Protein AF-A0A2W5ZCF9-F1 (afdb_monomer_lite)

Structure (mmCIF, N/CA/C/O backbone):
data_AF-A0A2W5ZCF9-F1
#
_entry.id   AF-A0A2W5ZCF9-F1
#
loop_
_atom_site.group_PDB
_atom_site.id
_atom_site.type_symbol
_atom_site.label_atom_id
_atom_site.label_alt_id
_atom_site.label_comp_id
_atom_site.label_asym_id
_atom_site.label_entity_id
_atom_site.label_seq_id
_atom_site.pdbx_PDB_ins_code
_atom_site.Cartn_x
_atom_site.Cartn_y
_atom_site.Cartn_z
_atom_site.occupancy
_atom_site.B_iso_or_equiv
_atom_site.auth_seq_id
_atom_site.auth_comp_id
_atom_site.auth_asym_id
_atom_site.auth_atom_id
_atom_site.pdbx_PDB_model_num
ATOM 1 N N . MET A 1 1 ? -7.898 9.715 6.478 1.00 77.88 1 MET A N 1
ATOM 2 C CA . MET A 1 1 ? -7.622 8.980 5.228 1.00 77.88 1 MET A CA 1
ATOM 3 C C . MET A 1 1 ? -8.158 9.761 4.043 1.00 77.88 1 MET A C 1
ATOM 5 O O . MET A 1 1 ? -9.211 10.372 4.152 1.00 77.88 1 MET A O 1
ATOM 9 N N . GLU A 1 2 ? -7.450 9.722 2.915 1.00 87.75 2 GLU A N 1
ATOM 10 C CA . GLU A 1 2 ? -7.856 10.326 1.639 1.00 87.75 2 GLU A CA 1
ATOM 11 C C . GLU A 1 2 ? -8.157 9.251 0.582 1.00 87.75 2 GLU A C 1
ATOM 13 O O . GLU A 1 2 ? -7.558 8.176 0.590 1.00 87.75 2 GLU A O 1
ATOM 18 N N . ILE A 1 3 ? -8.986 9.556 -0.427 1.00 89.81 3 ILE A N 1
ATOM 19 C CA . ILE A 1 3 ? -9.261 8.630 -1.556 1.00 89.81 3 ILE A CA 1
ATOM 20 C C . ILE A 1 3 ? -7.965 8.200 -2.264 1.00 89.81 3 ILE A C 1
ATOM 22 O O . ILE A 1 3 ? -7.853 7.100 -2.808 1.00 89.81 3 ILE A O 1
ATOM 26 N N . ARG A 1 4 ? -6.947 9.065 -2.262 1.00 89.50 4 ARG A N 1
ATOM 27 C CA . ARG A 1 4 ? -5.640 8.747 -2.840 1.00 89.50 4 ARG A CA 1
ATOM 28 C C . ARG A 1 4 ? -4.928 7.618 -2.090 1.00 89.50 4 ARG A C 1
ATOM 30 O O . ARG A 1 4 ? -4.197 6.864 -2.724 1.00 89.50 4 ARG A O 1
ATOM 37 N N . ASP A 1 5 ? -5.168 7.472 -0.792 1.00 92.00 5 ASP A N 1
ATOM 38 C CA . ASP A 1 5 ? -4.589 6.402 0.017 1.00 92.00 5 ASP A CA 1
ATOM 39 C C . ASP A 1 5 ? -5.100 5.038 -0.475 1.00 92.00 5 ASP A C 1
ATOM 41 O O . ASP A 1 5 ? -4.306 4.123 -0.702 1.00 92.00 5 ASP A O 1
ATOM 45 N N . LEU A 1 6 ? -6.403 4.939 -0.776 1.00 91.44 6 LEU A N 1
ATOM 46 C CA . LEU A 1 6 ? -7.024 3.726 -1.327 1.00 91.44 6 LEU A CA 1
ATOM 47 C C . LEU A 1 6 ? -6.432 3.317 -2.674 1.00 91.44 6 LEU A C 1
ATOM 49 O O . LEU A 1 6 ? -6.289 2.130 -2.949 1.00 91.44 6 LEU A O 1
ATOM 53 N N . ARG A 1 7 ? -6.055 4.286 -3.516 1.00 93.38 7 ARG A N 1
ATOM 54 C CA . ARG A 1 7 ? -5.415 3.995 -4.809 1.00 93.38 7 ARG A CA 1
ATOM 55 C C . ARG A 1 7 ? -4.049 3.342 -4.627 1.00 93.38 7 ARG A C 1
ATOM 57 O O . ARG A 1 7 ? -3.709 2.427 -5.370 1.00 93.38 7 ARG A O 1
ATOM 64 N N . TYR A 1 8 ? -3.272 3.803 -3.649 1.00 93.50 8 TYR A N 1
ATOM 65 C CA . TYR A 1 8 ? -1.978 3.201 -3.336 1.00 93.50 8 TYR A CA 1
ATOM 66 C C . TYR A 1 8 ? -2.131 1.827 -2.682 1.00 93.50 8 TYR A C 1
ATOM 68 O O . TYR A 1 8 ? -1.332 0.93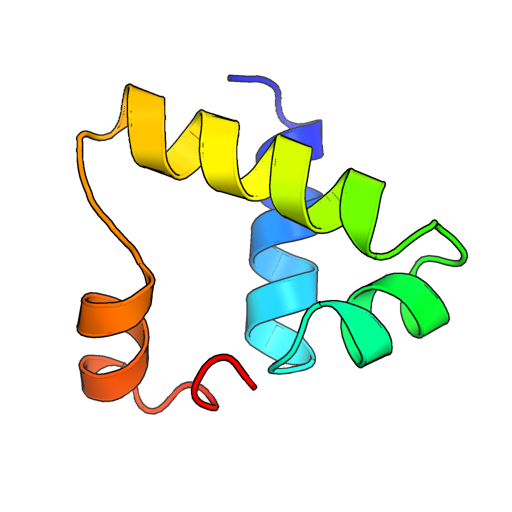5 -2.973 1.00 93.50 8 TYR A O 1
ATOM 76 N N . LEU A 1 9 ? -3.170 1.633 -1.867 1.00 90.31 9 LEU A N 1
ATOM 77 C CA . LEU A 1 9 ? -3.519 0.328 -1.310 1.00 90.31 9 LEU A CA 1
ATOM 78 C C . LEU A 1 9 ? -3.903 -0.674 -2.412 1.00 90.31 9 LEU A C 1
ATOM 80 O O . LEU A 1 9 ? -3.304 -1.742 -2.486 1.00 90.31 9 LEU A O 1
ATOM 84 N N . ASP A 1 10 ? -4.822 -0.313 -3.310 1.00 92.19 10 ASP A N 1
ATOM 85 C CA . ASP A 1 10 ? -5.261 -1.159 -4.432 1.00 92.19 10 ASP A CA 1
ATOM 86 C C . ASP A 1 10 ? -4.110 -1.502 -5.391 1.00 92.19 10 ASP A C 1
ATOM 88 O O . ASP A 1 10 ? -3.916 -2.661 -5.760 1.00 92.19 10 ASP A O 1
ATOM 92 N N . ALA A 1 11 ? -3.283 -0.517 -5.752 1.00 92.56 11 ALA A N 1
ATOM 93 C CA . ALA A 1 11 ? -2.114 -0.760 -6.593 1.00 92.56 11 ALA A CA 1
ATOM 94 C C . ALA A 1 11 ? -1.111 -1.706 -5.920 1.00 92.56 11 ALA A C 1
ATOM 96 O O . ALA A 1 11 ? -0.548 -2.587 -6.573 1.00 92.56 11 ALA A O 1
ATOM 97 N N . SER A 1 12 ? -0.918 -1.561 -4.607 1.00 90.75 12 SER A N 1
ATOM 98 C CA . SER A 1 12 ? -0.089 -2.483 -3.832 1.00 90.75 12 SER A CA 1
ATOM 99 C C . SER A 1 12 ? -0.684 -3.886 -3.817 1.00 90.75 12 SER A C 1
ATOM 101 O O . SER A 1 12 ? 0.068 -4.842 -3.971 1.00 90.75 12 SER A O 1
ATOM 103 N N . ALA A 1 13 ? -2.010 -4.010 -3.674 1.00 89.19 13 ALA A N 1
ATOM 104 C CA . ALA A 1 13 ? -2.737 -5.284 -3.673 1.00 89.19 13 ALA A CA 1
ATOM 105 C C . ALA A 1 13 ? -2.546 -6.045 -4.979 1.00 89.19 13 ALA A C 1
ATOM 107 O O . ALA A 1 13 ? -2.222 -7.231 -4.975 1.00 89.19 13 ALA A O 1
ATOM 108 N N . LYS A 1 14 ? -2.650 -5.332 -6.100 1.00 88.25 14 LYS A N 1
ATOM 109 C CA . LYS A 1 14 ? -2.475 -5.893 -7.441 1.00 88.25 14 LYS A CA 1
ATOM 110 C C . LYS A 1 14 ? -1.025 -6.258 -7.753 1.00 88.25 14 LYS A C 1
ATOM 112 O O . LYS A 1 14 ? -0.771 -7.296 -8.356 1.00 88.25 14 LYS A O 1
ATOM 117 N N . ALA A 1 15 ? -0.070 -5.409 -7.372 1.00 89.19 15 ALA A N 1
ATOM 118 C CA . ALA A 1 15 ? 1.344 -5.610 -7.699 1.00 89.19 15 ALA A CA 1
ATOM 119 C C . ALA A 1 15 ? 2.060 -6.568 -6.735 1.00 89.19 15 ALA A C 1
ATOM 121 O O . ALA A 1 15 ? 3.060 -7.197 -7.091 1.00 89.19 15 ALA A O 1
ATOM 122 N N . GLY A 1 16 ? 1.573 -6.640 -5.499 1.00 85.50 16 GLY A N 1
ATOM 123 C CA . GLY A 1 16 ? 2.051 -7.517 -4.445 1.00 85.50 16 GLY A CA 1
ATOM 124 C C . GLY A 1 16 ? 3.271 -7.099 -3.662 1.00 85.50 16 GLY A C 1
ATOM 125 O O . GLY A 1 16 ? 3.670 -7.769 -2.720 1.00 85.50 16 GLY A O 1
ATOM 126 N N . ASN A 1 17 ? 3.870 -5.984 -4.039 1.00 84.94 17 ASN A N 1
ATOM 127 C CA . ASN A 1 17 ? 4.847 -5.297 -3.222 1.00 84.94 17 ASN A CA 1
ATOM 128 C C . ASN A 1 17 ? 4.857 -3.821 -3.613 1.00 84.94 17 ASN A C 1
ATOM 130 O O . ASN A 1 17 ? 4.477 -3.442 -4.728 1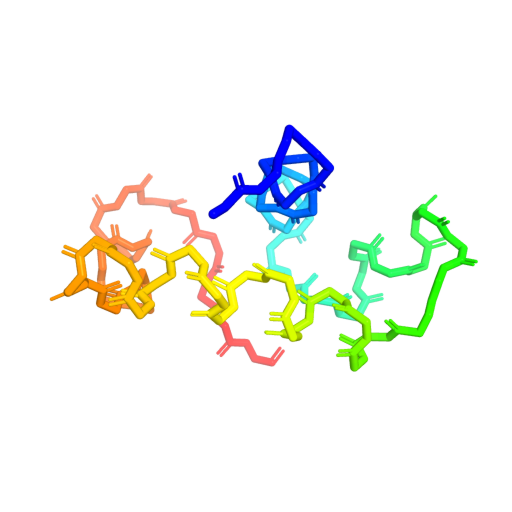.00 84.94 17 ASN A O 1
ATOM 134 N N . PHE A 1 18 ? 5.313 -2.980 -2.690 1.00 88.94 18 PHE A N 1
ATOM 135 C CA . PHE A 1 18 ? 5.312 -1.534 -2.886 1.00 88.94 18 PHE A CA 1
ATOM 136 C C . PHE A 1 18 ? 6.301 -1.094 -3.955 1.00 88.94 18 PHE A C 1
ATOM 138 O O . PHE A 1 18 ? 6.041 -0.117 -4.642 1.00 88.94 18 PHE A O 1
ATOM 145 N N . THR A 1 19 ? 7.403 -1.820 -4.145 1.00 91.00 19 THR A N 1
ATOM 146 C CA . THR A 1 19 ? 8.398 -1.501 -5.174 1.00 91.00 19 THR A CA 1
ATOM 147 C C . THR A 1 19 ? 7.804 -1.618 -6.576 1.00 91.00 19 THR A C 1
ATOM 149 O O . THR A 1 19 ? 7.972 -0.724 -7.404 1.00 91.00 19 THR A O 1
ATOM 152 N N . ARG A 1 20 ? 7.055 -2.691 -6.838 1.00 90.88 20 ARG A N 1
ATOM 153 C CA . ARG A 1 20 ? 6.389 -2.937 -8.118 1.00 90.88 20 ARG A CA 1
ATOM 154 C C . ARG A 1 20 ? 5.221 -1.976 -8.322 1.00 90.88 20 ARG A C 1
ATOM 156 O O . ARG A 1 20 ? 5.167 -1.333 -9.363 1.00 90.88 20 ARG A O 1
ATOM 163 N N . ALA A 1 21 ? 4.386 -1.766 -7.303 1.00 93.50 21 ALA A N 1
ATOM 164 C CA . ALA A 1 21 ? 3.314 -0.769 -7.361 1.00 93.50 21 ALA A CA 1
ATOM 165 C C . ALA A 1 21 ? 3.848 0.652 -7.613 1.00 93.50 21 ALA A C 1
ATOM 167 O O . ALA A 1 21 ? 3.275 1.418 -8.383 1.00 93.50 21 ALA A O 1
ATOM 168 N N . ALA A 1 22 ? 4.974 1.007 -6.992 1.00 94.81 22 ALA A N 1
ATOM 169 C CA . ALA A 1 22 ? 5.610 2.309 -7.147 1.00 94.81 22 ALA A CA 1
ATOM 170 C C . ALA A 1 22 ? 6.186 2.503 -8.547 1.00 94.81 22 ALA A C 1
ATOM 172 O O . ALA A 1 22 ? 6.073 3.594 -9.101 1.00 94.81 22 ALA A O 1
ATOM 173 N N . LYS A 1 23 ? 6.742 1.442 -9.143 1.00 95.31 23 LYS A N 1
ATOM 174 C CA . LYS A 1 23 ? 7.185 1.451 -10.538 1.00 95.31 23 LYS A CA 1
ATOM 175 C C . LYS A 1 23 ? 6.013 1.693 -11.490 1.00 95.31 23 LYS A C 1
ATOM 177 O O . LYS A 1 23 ? 6.124 2.547 -12.369 1.00 95.31 23 LYS A O 1
ATOM 182 N N . ASP A 1 24 ? 4.897 1.002 -11.278 1.00 93.62 24 ASP A N 1
ATOM 183 C CA . ASP A 1 24 ? 3.706 1.112 -12.127 1.00 93.62 24 ASP A CA 1
ATOM 184 C C . ASP A 1 24 ? 3.057 2.502 -12.013 1.00 93.62 24 ASP A C 1
ATOM 186 O O . ASP A 1 24 ? 2.666 3.101 -13.013 1.00 93.62 24 ASP A O 1
ATOM 190 N N . LEU A 1 25 ? 3.021 3.061 -10.800 1.00 93.50 25 LEU A N 1
ATOM 191 C CA . LEU A 1 25 ? 2.490 4.399 -10.522 1.00 93.50 25 LEU A CA 1
ATOM 192 C C . LEU A 1 25 ? 3.509 5.536 -10.718 1.00 93.50 25 LEU A C 1
ATOM 194 O O . LEU A 1 25 ? 3.145 6.701 -10.569 1.00 93.50 25 LEU A O 1
ATOM 198 N N . ARG A 1 26 ? 4.771 5.222 -11.046 1.00 96.06 26 ARG A N 1
ATOM 199 C CA . ARG A 1 26 ? 5.898 6.170 -11.169 1.00 96.06 26 ARG A CA 1
ATOM 200 C C . ARG A 1 26 ? 6.082 7.080 -9.947 1.00 96.06 26 ARG A C 1
ATOM 202 O O . ARG A 1 26 ? 6.330 8.278 -10.074 1.00 96.06 26 ARG A O 1
ATOM 209 N N . VAL A 1 27 ? 5.981 6.504 -8.755 1.00 95.94 27 VAL A N 1
ATOM 210 C CA . VAL A 1 27 ? 6.218 7.188 -7.474 1.00 95.94 27 VAL A CA 1
ATOM 211 C C . VAL A 1 27 ? 7.356 6.518 -6.707 1.00 95.94 27 VAL A C 1
ATOM 213 O O . VAL A 1 27 ? 7.863 5.473 -7.104 1.00 95.94 27 VAL A O 1
ATOM 216 N N . ASN A 1 28 ? 7.775 7.105 -5.587 1.00 95.94 28 ASN A N 1
ATOM 217 C CA . ASN A 1 28 ? 8.718 6.453 -4.683 1.00 95.94 28 ASN A CA 1
ATOM 218 C C . ASN A 1 28 ? 7.992 5.369 -3.845 1.00 95.94 28 ASN A C 1
ATOM 220 O O . ASN A 1 28 ? 6.897 5.644 -3.345 1.00 95.94 28 ASN A O 1
ATOM 224 N N . PRO A 1 29 ? 8.583 4.179 -3.616 1.00 92.50 29 PRO A N 1
ATOM 225 C CA . PRO A 1 29 ? 8.024 3.167 -2.709 1.00 92.50 29 PRO A CA 1
ATOM 226 C C . PRO A 1 29 ? 7.678 3.697 -1.306 1.00 92.50 29 PRO A C 1
ATOM 228 O O . PRO A 1 29 ? 6.678 3.286 -0.717 1.00 92.50 29 PRO A O 1
ATOM 231 N N . ALA A 1 30 ? 8.443 4.663 -0.788 1.00 93.31 30 ALA A N 1
ATOM 232 C CA . ALA A 1 30 ? 8.170 5.318 0.492 1.00 93.31 30 ALA A CA 1
ATOM 233 C C . ALA A 1 30 ? 6.863 6.129 0.481 1.00 93.31 30 ALA A C 1
ATOM 235 O O . ALA A 1 30 ? 6.199 6.233 1.512 1.00 93.31 30 ALA A O 1
ATOM 236 N N . THR A 1 31 ? 6.463 6.676 -0.673 1.00 93.94 31 THR A N 1
ATOM 237 C CA . THR A 1 31 ? 5.160 7.331 -0.837 1.00 93.94 31 THR A CA 1
ATOM 238 C C . THR A 1 31 ? 4.055 6.312 -0.601 1.00 93.94 31 THR A C 1
ATOM 240 O O . THR A 1 31 ? 3.230 6.502 0.285 1.00 93.94 31 THR A O 1
ATOM 243 N N . ILE A 1 32 ? 4.092 5.182 -1.308 1.00 93.38 32 ILE A N 1
ATOM 244 C CA . ILE A 1 32 ? 3.097 4.116 -1.145 1.00 93.38 32 ILE A CA 1
ATOM 245 C C . ILE A 1 32 ? 3.042 3.640 0.307 1.00 93.38 32 ILE A C 1
ATOM 247 O O . ILE A 1 32 ? 1.964 3.626 0.893 1.00 93.38 32 ILE A O 1
ATOM 251 N N . SER A 1 33 ? 4.194 3.352 0.923 1.00 91.50 33 SER A N 1
ATOM 252 C CA . SER A 1 33 ? 4.240 2.890 2.315 1.00 91.50 33 SER A CA 1
ATOM 253 C C . SER A 1 33 ? 3.619 3.884 3.299 1.00 91.50 33 SER A C 1
ATOM 255 O O . SER A 1 33 ? 2.941 3.457 4.225 1.00 91.50 33 SER A O 1
ATOM 257 N N . ARG A 1 34 ? 3.829 5.197 3.123 1.00 92.88 34 ARG A N 1
ATOM 258 C CA . ARG A 1 34 ? 3.222 6.228 3.987 1.00 92.88 34 ARG A CA 1
ATOM 259 C C . ARG A 1 34 ? 1.707 6.304 3.824 1.00 92.88 34 ARG A C 1
ATOM 261 O O . ARG A 1 34 ? 0.996 6.513 4.799 1.00 92.88 34 ARG A O 1
ATOM 268 N N . HIS A 1 35 ? 1.225 6.184 2.590 1.00 93.88 35 HIS A N 1
ATOM 269 C CA . HIS A 1 35 ? -0.201 6.250 2.284 1.00 93.88 35 HIS A CA 1
ATOM 270 C C . HIS A 1 35 ? -0.943 4.990 2.753 1.00 93.88 35 HIS A C 1
ATOM 272 O O . HIS A 1 35 ? -2.009 5.107 3.344 1.00 93.88 35 HIS A O 1
ATOM 278 N N . VAL A 1 36 ? -0.356 3.806 2.557 1.00 91.19 36 VAL A N 1
ATOM 279 C CA . VAL A 1 36 ? -0.902 2.539 3.067 1.00 91.19 36 VAL A CA 1
ATOM 280 C C . VAL A 1 36 ? -0.859 2.500 4.594 1.00 91.19 36 VAL A C 1
ATOM 282 O O . VAL A 1 36 ? -1.871 2.172 5.201 1.00 91.19 36 VAL A O 1
ATOM 285 N N . GLY A 1 37 ? 0.251 2.922 5.211 1.00 90.62 37 GLY A N 1
ATOM 286 C CA . GLY A 1 37 ? 0.371 2.990 6.672 1.00 9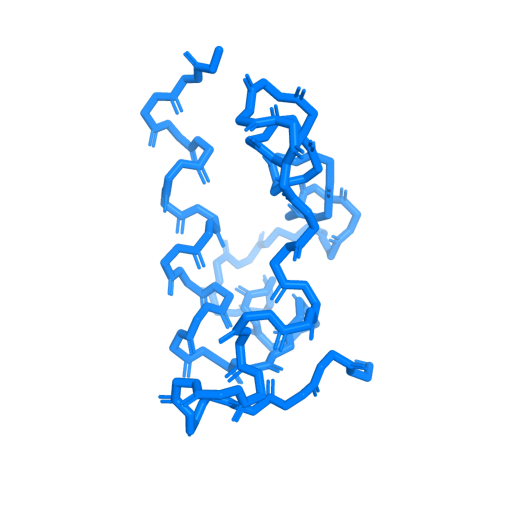0.62 37 GLY A CA 1
ATOM 287 C C . GLY A 1 37 ? -0.697 3.877 7.313 1.00 90.62 37 GLY A C 1
ATOM 288 O O . GLY A 1 37 ? -1.304 3.479 8.292 1.00 90.62 37 GLY A O 1
ATOM 289 N N . ARG A 1 38 ? -1.041 5.017 6.694 1.00 91.12 38 ARG A N 1
ATOM 290 C CA . ARG A 1 38 ? -2.158 5.855 7.165 1.00 91.12 38 ARG A CA 1
ATOM 291 C C . ARG 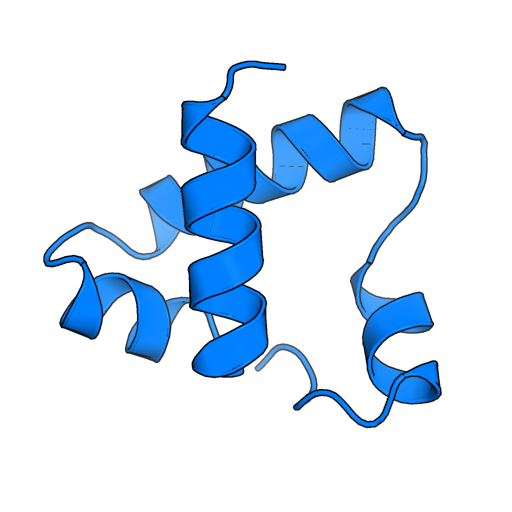A 1 38 ? -3.504 5.125 7.193 1.00 91.12 38 ARG A C 1
ATOM 293 O O . ARG A 1 38 ? -4.306 5.397 8.076 1.00 91.12 38 ARG A O 1
ATOM 300 N N . ILE A 1 39 ? -3.758 4.230 6.239 1.00 91.50 39 ILE A N 1
ATOM 301 C CA . ILE A 1 39 ? -4.989 3.427 6.229 1.00 91.50 39 ILE A CA 1
ATOM 302 C C . ILE A 1 39 ? -4.930 2.360 7.325 1.00 91.50 39 ILE A C 1
ATOM 304 O O . ILE A 1 39 ? -5.922 2.146 8.015 1.00 91.50 39 ILE A O 1
ATOM 308 N N . GLU A 1 40 ? -3.779 1.706 7.492 1.00 89.19 40 GLU A N 1
ATOM 309 C CA . GLU A 1 40 ? -3.563 0.713 8.553 1.00 89.19 40 GLU A CA 1
ATOM 310 C C . GLU A 1 40 ? -3.757 1.326 9.948 1.00 89.19 40 GLU A C 1
ATOM 312 O O . GLU A 1 40 ? -4.462 0.750 10.777 1.00 89.19 40 GLU A O 1
ATOM 317 N N . ASP A 1 41 ? -3.198 2.518 10.176 1.00 90.12 41 ASP A N 1
ATOM 318 C CA . ASP A 1 41 ? -3.313 3.266 11.430 1.00 90.12 41 ASP A CA 1
ATOM 319 C C . ASP A 1 41 ? -4.770 3.654 11.729 1.00 90.12 41 ASP A C 1
ATOM 321 O O . ASP A 1 41 ? -5.233 3.516 12.859 1.00 90.12 41 ASP A O 1
ATOM 325 N N . GLU A 1 42 ? -5.519 4.111 10.720 1.00 89.06 42 GLU A N 1
ATOM 326 C CA . GLU A 1 42 ? -6.912 4.547 10.886 1.00 89.06 42 GLU A CA 1
ATOM 327 C C . GLU A 1 42 ? -7.883 3.381 11.105 1.00 89.06 42 GLU A C 1
ATOM 329 O O . GLU A 1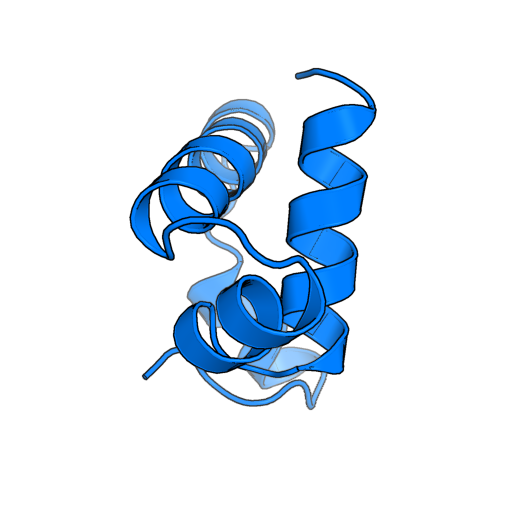 42 ? -8.838 3.499 11.870 1.00 89.06 42 GLU A O 1
ATOM 334 N N . LEU A 1 43 ? -7.627 2.238 10.468 1.00 87.19 43 LEU A N 1
ATOM 335 C CA . LEU A 1 43 ? -8.421 1.023 10.657 1.00 87.19 43 LEU A CA 1
ATOM 336 C C . LEU A 1 43 ? -8.006 0.227 11.902 1.00 87.19 43 LEU A C 1
ATOM 338 O O . LEU A 1 43 ? -8.687 -0.736 12.256 1.00 87.19 43 LEU A O 1
ATOM 342 N N . GLY A 1 44 ? -6.887 0.583 12.543 1.00 83.56 44 GLY A N 1
ATOM 343 C CA . GLY A 1 44 ? -6.300 -0.191 13.638 1.00 83.56 44 GLY A CA 1
ATOM 344 C C . GLY A 1 44 ? -5.905 -1.612 13.220 1.00 83.56 44 GLY A C 1
ATOM 345 O O . GLY A 1 44 ? -5.882 -2.519 14.052 1.00 83.56 44 GLY A O 1
ATOM 346 N N . ALA A 1 45 ? -5.638 -1.827 11.928 1.00 76.56 45 ALA A N 1
ATOM 347 C CA . ALA A 1 45 ? -5.441 -3.143 11.338 1.00 76.56 45 ALA A CA 1
ATOM 348 C C . ALA A 1 45 ? -4.182 -3.161 10.468 1.00 76.56 45 ALA A C 1
ATOM 350 O O . ALA A 1 45 ? -4.073 -2.432 9.486 1.00 76.56 45 ALA A O 1
ATOM 351 N N . ALA A 1 46 ? -3.246 -4.053 10.795 1.00 73.50 46 ALA A N 1
ATOM 352 C CA . ALA A 1 46 ? -2.096 -4.320 9.943 1.00 73.50 46 ALA A CA 1
ATOM 353 C C . ALA A 1 46 ? -2.514 -5.254 8.798 1.00 73.50 46 ALA A C 1
ATOM 355 O O . ALA A 1 46 ? -2.824 -6.431 9.020 1.00 73.50 46 ALA A O 1
ATOM 356 N N . PHE A 1 47 ? -2.481 -4.764 7.557 1.00 69.81 47 PHE A N 1
ATOM 357 C CA . PHE A 1 47 ? -2.849 -5.584 6.402 1.00 69.81 47 PHE A CA 1
ATOM 358 C C . PHE A 1 47 ? -1.818 -6.669 6.107 1.00 69.81 47 PHE A C 1
ATOM 360 O O . PHE A 1 47 ? -2.147 -7.637 5.433 1.00 69.81 47 PHE A O 1
ATOM 367 N N . SER A 1 48 ? -0.602 -6.576 6.653 1.00 61.59 48 SER A N 1
ATOM 368 C CA . SER A 1 48 ? 0.440 -7.599 6.488 1.00 61.59 48 SER A CA 1
ATOM 369 C C . SER A 1 48 ? -0.033 -9.020 6.828 1.00 61.59 48 SER A C 1
ATOM 371 O O . SER A 1 48 ? 0.343 -9.963 6.134 1.00 61.59 48 SER A O 1
ATOM 373 N N . CYS A 1 49 ? -0.884 -9.179 7.847 1.00 51.91 49 CYS A N 1
ATOM 374 C CA . CYS A 1 49 ? -1.413 -10.479 8.260 1.00 51.91 49 CYS A CA 1
ATOM 375 C C . CYS A 1 49 ? -2.646 -10.885 7.428 1.00 51.91 49 CYS A C 1
ATOM 377 O O . CYS A 1 49 ? -2.718 -12.005 6.919 1.00 51.91 49 CYS A O 1
ATOM 379 N N . ALA A 1 50 ? -3.576 -9.945 7.207 1.00 58.06 50 ALA A N 1
ATOM 380 C CA . ALA A 1 50 ? -4.822 -10.174 6.462 1.00 58.06 50 ALA A CA 1
ATOM 381 C C . ALA A 1 50 ? -4.601 -10.457 4.963 1.00 58.06 50 ALA A C 1
ATOM 383 O O . ALA A 1 50 ? -5.373 -11.163 4.315 1.00 58.06 50 ALA A O 1
ATOM 384 N N . TRP A 1 51 ? -3.521 -9.936 4.398 1.00 64.12 51 TRP A N 1
ATOM 385 C CA . TRP A 1 51 ? -3.164 -10.124 2.998 1.00 64.12 51 TRP A CA 1
ATOM 386 C C . TRP A 1 51 ? -2.752 -11.566 2.687 1.00 64.12 51 TRP A C 1
ATOM 388 O O . TRP A 1 51 ? -3.142 -12.108 1.653 1.00 64.12 51 TRP A O 1
ATOM 398 N N . SER A 1 52 ? -2.047 -12.216 3.623 1.00 58.47 52 SER A N 1
ATOM 399 C CA . SER A 1 52 ? -1.699 -13.639 3.529 1.00 58.47 52 SER A CA 1
ATOM 400 C C . SER A 1 52 ? -2.958 -14.513 3.507 1.00 58.47 52 SER A C 1
ATOM 402 O O . SER A 1 52 ? -3.083 -15.414 2.680 1.00 58.47 52 SER A O 1
ATOM 404 N N . SER A 1 53 ? -3.951 -14.188 4.346 1.00 55.53 53 SER A N 1
ATOM 405 C CA . SER A 1 53 ? -5.234 -14.905 4.376 1.00 55.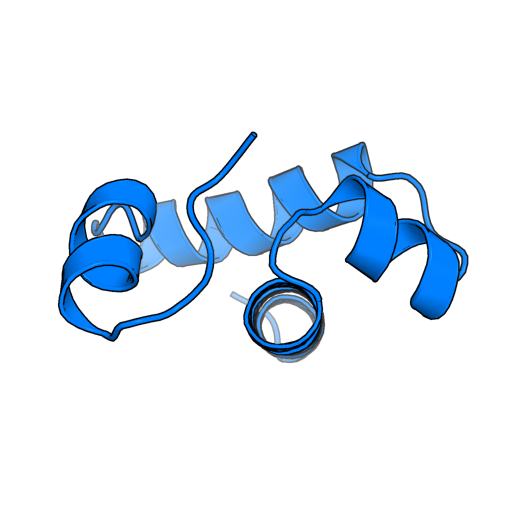53 53 SER A CA 1
ATOM 406 C C . SER A 1 53 ? -6.125 -14.653 3.154 1.00 55.53 53 SER A C 1
ATOM 408 O O . SER A 1 53 ? -6.993 -15.468 2.861 1.00 55.53 53 SER A O 1
ATOM 410 N N . LEU A 1 54 ? -5.904 -13.557 2.420 1.00 57.44 54 LEU A N 1
ATOM 411 C CA . LEU A 1 54 ? -6.647 -13.207 1.203 1.00 57.44 54 LEU A CA 1
ATOM 412 C C . LEU A 1 54 ? -5.986 -13.740 -0.081 1.00 57.44 54 LEU A C 1
ATOM 414 O O . LEU A 1 54 ? -6.450 -13.437 -1.178 1.00 57.44 54 LEU A O 1
ATOM 418 N N . GLY A 1 55 ? -4.907 -14.527 0.034 1.00 57.69 55 GLY A N 1
ATOM 419 C CA . GLY A 1 55 ? -4.182 -15.073 -1.120 1.00 57.69 55 GLY A CA 1
ATOM 420 C C . GLY A 1 55 ? -3.449 -14.007 -1.936 1.00 57.69 55 GLY A C 1
ATOM 421 O O . GLY A 1 55 ? -3.075 -14.244 -3.085 1.00 57.69 55 GLY A O 1
ATOM 422 N N . LEU A 1 56 ? -3.249 -12.825 -1.353 1.00 61.97 56 LEU A N 1
ATOM 423 C CA . LEU A 1 56 ? -2.509 -11.755 -1.984 1.00 61.97 56 LEU A CA 1
ATOM 424 C C . LEU A 1 56 ? -0.996 -11.932 -1.665 1.00 61.97 56 LEU A C 1
ATOM 426 O O . LEU A 1 56 ? -0.617 -12.452 -0.613 1.00 61.97 56 LEU A O 1
ATOM 430 N N . PRO A 1 57 ? -0.089 -11.541 -2.571 1.00 55.41 57 PRO A N 1
ATOM 431 C CA . PRO A 1 57 ? 1.372 -11.697 -2.428 1.00 55.41 57 PRO A CA 1
ATOM 432 C C . PRO A 1 57 ? 1.982 -10.979 -1.208 1.00 55.41 57 PRO A C 1
ATOM 434 O O . PRO A 1 57 ? 1.877 -9.763 -1.082 1.00 55.41 57 PRO A O 1
ATOM 437 N N . ALA A 1 58 ? 2.651 -11.725 -0.324 1.00 54.38 58 ALA A N 1
ATOM 438 C CA . ALA A 1 58 ? 3.212 -11.213 0.927 1.00 54.38 58 ALA A CA 1
ATOM 439 C C . ALA A 1 58 ? 4.250 -10.086 0.738 1.00 54.38 58 ALA A C 1
ATOM 441 O O . ALA A 1 58 ? 5.099 -10.124 -0.154 1.00 54.38 58 ALA A O 1
ATOM 442 N N . ARG A 1 59 ? 4.196 -9.111 1.654 1.00 55.50 59 ARG A N 1
ATOM 443 C CA . ARG A 1 59 ? 5.067 -7.930 1.762 1.00 55.50 59 ARG A CA 1
ATOM 444 C C . ARG A 1 59 ? 6.547 -8.356 1.850 1.00 55.50 59 ARG A C 1
ATOM 446 O O . ARG A 1 59 ? 6.981 -8.824 2.900 1.00 55.50 59 ARG A O 1
ATOM 453 N N . ARG A 1 60 ? 7.318 -8.184 0.772 1.00 49.84 60 ARG A N 1
ATOM 454 C CA . ARG A 1 60 ? 8.791 -8.249 0.778 1.00 49.84 60 ARG A CA 1
ATOM 455 C C . ARG A 1 60 ? 9.372 -6.952 0.236 1.00 49.84 60 ARG A C 1
ATOM 457 O O . ARG A 1 60 ? 8.801 -6.429 -0.750 1.00 49.84 60 ARG A O 1
#

Foldseek 3Di:
DDPVLVVLVVLCQVQQELVRSCVVVVHDSVVSVVSPVVVCVVVVHDCQVVCVVVVTHHYD

Sequence (60 aa):
MEIRDLRYLDASAKAGNFTRAAKDLRVNPATISRHVGRIEDELGAAFSCAWSSLGLPARR

Radius of gyration: 10.56 Å; chains: 1; bounding box: 18×25×26 Å

pLDDT: mean 82.74, std 14.47, range [49.84, 96.06]

Secondary structure (DSSP, 8-state):
--HHHHHHHHHHHHHSSHHHHHHHHTS-HHHHHHHHHHHHHHHT--HHHHHHHTTPPP--